Protein AF-A0A432EVP4-F1 (afdb_monomer_lite)

Secondary structure (DSSP, 8-state):
--PPPPHHHHHHHHHHHHHHHHHS---GGGGGSTTGGGT-TTTHHHHS-HHHHHHHHHHHHHHHHHHHHHHHHH-

Radius of gyration: 13.2 Å; chains: 1; bounding box: 38×21×37 Å

Foldseek 3Di:
DPDDFDPLRVVLVVVVVVCCVVPVADDPVCQQPPPQCVSPNRRLVVRDPPVVSVVVVVVRVVSSVVSVVVVVVVD

Structure (mmCIF, N/CA/C/O backbone):
data_AF-A0A432EVP4-F1
#
_entry.id   AF-A0A432EVP4-F1
#
loop_
_atom_site.group_PDB
_atom_site.id
_atom_site.type_symbol
_atom_site.label_atom_id
_atom_site.label_alt_id
_atom_site.label_comp_id
_atom_site.label_asym_id
_atom_site.label_entity_id
_atom_site.label_seq_id
_atom_site.pdbx_PDB_ins_code
_atom_site.Cartn_x
_atom_site.Cartn_y
_atom_site.Cartn_z
_atom_site.occupancy
_atom_site.B_iso_or_equiv
_atom_site.auth_seq_id
_atom_site.auth_comp_id
_atom_site.auth_asym_id
_atom_site.auth_atom_id
_atom_site.pdbx_PDB_model_num
ATOM 1 N N . GLN A 1 1 ? 21.988 -4.046 3.272 1.00 39.84 1 GLN A N 1
ATOM 2 C CA . GLN A 1 1 ? 21.678 -2.608 3.130 1.00 39.84 1 GLN A CA 1
ATOM 3 C C . GLN A 1 1 ? 20.179 -2.514 2.910 1.00 39.84 1 GLN A C 1
ATOM 5 O O . GLN A 1 1 ? 19.683 -3.295 2.109 1.00 39.84 1 GLN A O 1
ATOM 10 N N . ALA A 1 2 ? 19.456 -1.648 3.624 1.00 52.00 2 ALA A N 1
ATOM 11 C CA . ALA A 1 2 ? 18.137 -1.239 3.144 1.00 52.00 2 ALA A CA 1
ATOM 12 C C . ALA A 1 2 ? 18.411 -0.422 1.874 1.00 52.00 2 ALA A C 1
ATOM 14 O O . ALA A 1 2 ? 19.063 0.617 1.965 1.00 52.00 2 ALA A O 1
ATOM 15 N N . GLY A 1 3 ? 18.105 -0.978 0.700 1.00 62.62 3 GLY A N 1
ATOM 16 C CA . GLY A 1 3 ? 18.375 -0.317 -0.576 1.00 62.62 3 GLY A CA 1
ATOM 17 C C . GLY A 1 3 ? 17.642 1.021 -0.651 1.00 62.62 3 GLY A C 1
ATOM 18 O O . GLY A 1 3 ? 16.552 1.160 -0.098 1.00 62.62 3 GLY A O 1
ATOM 19 N N . ASN A 1 4 ? 18.245 2.013 -1.306 1.00 83.00 4 ASN A N 1
ATOM 20 C CA . ASN A 1 4 ? 17.543 3.258 -1.603 1.00 83.00 4 ASN A CA 1
ATOM 21 C C . ASN A 1 4 ? 16.345 2.945 -2.507 1.00 83.00 4 ASN A C 1
ATOM 23 O O . ASN A 1 4 ? 16.521 2.336 -3.560 1.00 83.00 4 ASN A O 1
ATOM 27 N N . LEU A 1 5 ? 15.152 3.379 -2.098 1.00 90.06 5 LEU A N 1
ATOM 28 C CA . LEU A 1 5 ? 13.951 3.296 -2.925 1.00 90.06 5 LEU A CA 1
ATOM 29 C C . LEU A 1 5 ? 14.114 4.142 -4.198 1.00 90.06 5 LEU A C 1
ATOM 31 O O . LEU A 1 5 ? 14.748 5.203 -4.172 1.00 90.06 5 LEU A O 1
ATOM 35 N N . SER A 1 6 ? 13.509 3.697 -5.300 1.00 94.94 6 SER A N 1
ATOM 36 C CA . SER A 1 6 ? 13.398 4.494 -6.526 1.00 94.94 6 SER A CA 1
ATOM 37 C C . SER A 1 6 ? 12.438 5.680 -6.341 1.00 94.94 6 SER A C 1
ATOM 39 O O . SER A 1 6 ? 11.643 5.721 -5.399 1.00 94.94 6 SER A O 1
ATOM 41 N N . ALA A 1 7 ? 12.478 6.654 -7.254 1.00 95.56 7 ALA A N 1
ATOM 42 C CA . ALA A 1 7 ? 11.552 7.790 -7.224 1.00 95.56 7 ALA A CA 1
ATOM 43 C C . ALA A 1 7 ? 10.077 7.346 -7.309 1.00 95.56 7 ALA A C 1
ATOM 45 O O . ALA A 1 7 ? 9.228 7.887 -6.595 1.00 95.56 7 ALA A O 1
ATOM 46 N N . ASP A 1 8 ? 9.790 6.326 -8.119 1.00 95.69 8 ASP A N 1
ATOM 47 C CA . ASP A 1 8 ? 8.446 5.761 -8.271 1.00 95.69 8 ASP A CA 1
ATOM 48 C C . ASP A 1 8 ? 7.990 5.060 -6.991 1.00 95.69 8 ASP A C 1
ATOM 50 O O . ASP A 1 8 ? 6.878 5.296 -6.521 1.00 95.69 8 ASP A O 1
ATOM 54 N N . GLN A 1 9 ? 8.878 4.288 -6.355 1.00 96.62 9 GLN A N 1
ATOM 55 C CA . GLN A 1 9 ? 8.609 3.644 -5.067 1.00 96.62 9 GLN A CA 1
ATOM 56 C C . GLN A 1 9 ? 8.328 4.673 -3.968 1.00 96.62 9 GLN A C 1
ATOM 58 O O . GLN A 1 9 ? 7.350 4.541 -3.233 1.00 96.62 9 GLN A O 1
ATOM 63 N N . ILE A 1 10 ? 9.136 5.735 -3.878 1.00 96.19 10 ILE A N 1
ATOM 64 C CA . ILE A 1 10 ? 8.919 6.833 -2.923 1.00 96.19 10 ILE A CA 1
ATOM 65 C C . ILE A 1 10 ? 7.563 7.499 -3.177 1.00 96.19 10 ILE A C 1
ATOM 67 O O . ILE A 1 10 ? 6.802 7.740 -2.238 1.00 96.19 10 ILE A O 1
ATOM 71 N N . THR A 1 11 ? 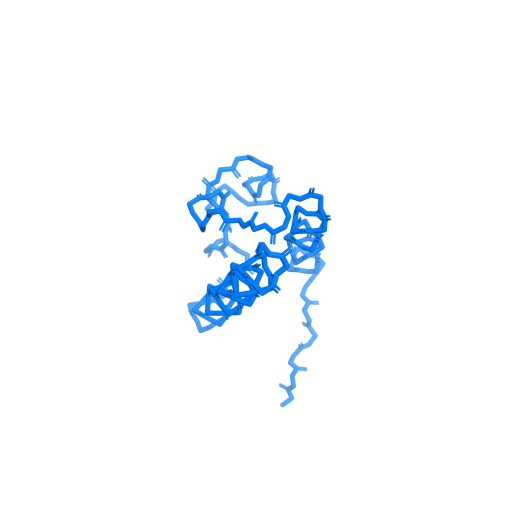7.238 7.772 -4.440 1.00 96.50 11 THR A N 1
ATOM 72 C CA . THR A 1 11 ? 5.968 8.401 -4.821 1.00 96.50 11 THR A CA 1
ATOM 73 C C . THR A 1 11 ? 4.781 7.508 -4.464 1.00 96.50 11 THR A C 1
ATOM 75 O O . THR A 1 11 ? 3.812 7.997 -3.885 1.00 96.50 11 THR A O 1
ATOM 78 N N . PHE A 1 12 ? 4.877 6.200 -4.711 1.00 97.44 12 PHE A N 1
ATOM 79 C CA . PHE A 1 12 ? 3.841 5.227 -4.365 1.00 97.44 12 PHE A CA 1
ATOM 80 C C . PHE A 1 12 ? 3.605 5.162 -2.848 1.00 97.44 12 PHE A C 1
ATOM 82 O O . PHE A 1 12 ? 2.466 5.264 -2.388 1.00 97.44 12 PHE A O 1
ATOM 89 N N . ILE A 1 13 ? 4.673 5.082 -2.043 1.00 96.75 13 ILE A N 1
ATOM 90 C CA . ILE A 1 13 ? 4.563 5.102 -0.575 1.00 96.75 13 ILE A CA 1
ATOM 91 C C . ILE A 1 13 ? 3.941 6.416 -0.085 1.00 96.75 13 ILE A C 1
ATOM 93 O O . ILE A 1 13 ? 3.067 6.395 0.782 1.00 96.75 13 ILE A O 1
ATOM 97 N N . ASN A 1 14 ? 4.318 7.558 -0.662 1.00 97.31 14 ASN A N 1
ATOM 98 C CA . ASN A 1 14 ? 3.728 8.847 -0.299 1.00 97.31 14 ASN A CA 1
ATOM 99 C C . ASN A 1 14 ? 2.226 8.919 -0.618 1.00 97.31 14 ASN A C 1
ATOM 101 O O . ASN A 1 14 ? 1.472 9.515 0.155 1.00 97.31 14 ASN A O 1
ATOM 105 N N . GLN A 1 15 ? 1.768 8.294 -1.708 1.00 97.69 15 GLN A N 1
ATOM 106 C CA . GLN A 1 15 ? 0.336 8.176 -2.004 1.00 97.69 15 GLN A CA 1
ATOM 107 C C . GLN A 1 15 ? -0.387 7.331 -0.948 1.00 97.69 15 GLN A C 1
ATOM 109 O O . GLN A 1 15 ? -1.448 7.744 -0.476 1.00 97.69 15 GLN A O 1
ATOM 114 N N . ILE A 1 16 ? 0.205 6.209 -0.512 1.00 97.62 16 ILE A N 1
ATOM 115 C CA . ILE A 1 16 ? -0.358 5.369 0.561 1.00 97.62 16 ILE A CA 1
ATOM 116 C C . ILE A 1 16 ? -0.481 6.185 1.852 1.00 97.62 16 ILE A C 1
ATOM 118 O O . ILE A 1 16 ? -1.557 6.240 2.446 1.00 97.62 16 ILE A O 1
ATOM 122 N N . ILE A 1 17 ? 0.597 6.861 2.264 1.00 97.31 17 ILE A N 1
ATOM 123 C CA . ILE A 1 17 ? 0.620 7.698 3.474 1.00 97.31 17 ILE A CA 1
ATOM 124 C C . ILE A 1 17 ? -0.444 8.795 3.392 1.00 97.31 17 ILE A C 1
ATOM 126 O O . ILE A 1 17 ? -1.193 9.005 4.348 1.00 97.31 17 ILE A O 1
ATOM 130 N N . SER A 1 18 ? -0.543 9.478 2.250 1.00 97.88 18 SER A N 1
ATOM 131 C CA . SER A 1 18 ? -1.514 10.558 2.047 1.00 97.88 18 SER A CA 1
ATOM 132 C C . SER A 1 18 ? -2.951 10.050 2.135 1.00 97.88 18 SER A C 1
ATOM 134 O O . SER A 1 18 ? -3.799 10.713 2.735 1.00 97.88 18 SER A O 1
ATOM 136 N N . TYR A 1 19 ? -3.223 8.874 1.566 1.00 97.38 19 TYR A N 1
ATOM 137 C CA . TYR A 1 19 ? -4.538 8.248 1.615 1.00 97.38 19 TYR A CA 1
ATOM 138 C C . TYR A 1 19 ? -4.905 7.817 3.037 1.00 97.38 19 TYR A C 1
ATOM 140 O O . TYR A 1 19 ? -5.986 8.158 3.515 1.00 97.38 19 TYR A O 1
ATOM 148 N N . LEU A 1 20 ? -3.999 7.123 3.732 1.00 96.8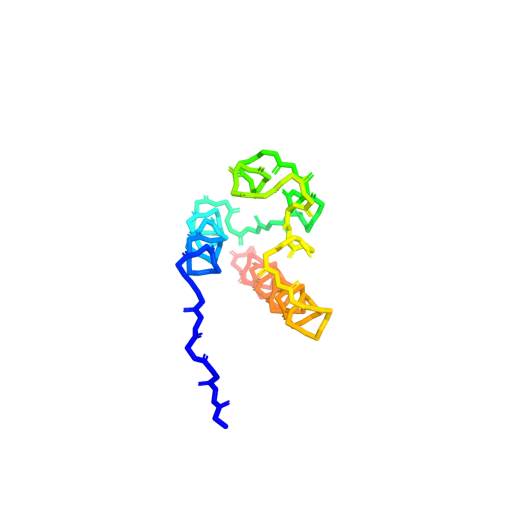1 20 LEU A N 1
ATOM 149 C CA . LEU A 1 20 ? -4.195 6.681 5.115 1.00 96.81 20 LEU A CA 1
ATOM 150 C C . LEU A 1 20 ? -4.390 7.860 6.071 1.00 96.81 20 LEU A C 1
ATOM 152 O O . LEU A 1 20 ? -5.235 7.797 6.954 1.00 96.81 20 LEU A O 1
ATOM 156 N N . THR A 1 21 ? -3.667 8.961 5.867 1.00 96.00 21 THR A N 1
ATOM 157 C CA . THR A 1 21 ? -3.815 10.173 6.688 1.00 96.00 21 THR A CA 1
ATOM 158 C C . THR A 1 21 ? -5.208 10.793 6.551 1.00 96.00 21 THR A C 1
ATOM 160 O O . THR A 1 21 ? -5.738 11.333 7.516 1.00 96.00 21 THR A O 1
ATOM 163 N N . GLN A 1 22 ? -5.813 10.712 5.363 1.00 96.25 22 GLN A N 1
ATOM 164 C CA . GLN A 1 22 ? -7.135 11.284 5.093 1.00 96.25 22 GLN A CA 1
ATOM 165 C C . GLN A 1 22 ? -8.284 10.340 5.464 1.00 96.25 22 GLN A C 1
ATOM 167 O O . GLN A 1 22 ? -9.309 10.794 5.965 1.00 96.25 22 GLN A O 1
ATOM 172 N N . ASN A 1 23 ? -8.122 9.039 5.217 1.00 95.81 23 ASN A N 1
ATOM 173 C CA . ASN A 1 23 ? -9.208 8.057 5.294 1.00 95.81 23 ASN A CA 1
ATOM 174 C C . ASN A 1 23 ? -9.077 7.094 6.486 1.00 95.81 23 ASN A C 1
ATOM 176 O O . ASN A 1 23 ? -9.979 6.301 6.746 1.00 95.81 23 ASN A O 1
ATOM 180 N N . GLY A 1 24 ? -7.949 7.121 7.199 1.00 94.94 24 GLY A N 1
ATOM 181 C CA . GLY A 1 24 ? -7.635 6.263 8.345 1.00 94.94 24 GLY A CA 1
ATOM 182 C C . GLY A 1 24 ? -7.259 4.823 7.981 1.00 94.94 24 GLY A C 1
ATOM 183 O O . GLY A 1 24 ? -6.358 4.256 8.591 1.00 94.94 24 GLY A O 1
ATOM 184 N N . THR A 1 25 ? -7.915 4.237 6.978 1.00 96.81 25 THR A N 1
ATOM 185 C CA . THR A 1 25 ? -7.662 2.871 6.490 1.00 96.81 25 THR A CA 1
ATOM 186 C C . THR A 1 25 ? -7.661 2.828 4.966 1.00 96.81 25 THR A C 1
ATOM 188 O O . THR A 1 25 ? -8.140 3.759 4.322 1.00 96.81 25 THR A O 1
ATOM 191 N N . ILE A 1 26 ? -7.129 1.753 4.384 1.00 97.06 26 ILE A N 1
ATOM 192 C CA . ILE A 1 26 ? -7.126 1.510 2.935 1.00 97.06 26 ILE A CA 1
ATOM 193 C C . ILE A 1 26 ? -7.548 0.070 2.620 1.00 97.06 26 ILE A C 1
ATOM 195 O O . ILE A 1 26 ? -7.051 -0.872 3.238 1.00 97.06 26 ILE A O 1
ATOM 199 N N . ASP A 1 27 ? -8.434 -0.124 1.638 1.00 96.75 27 ASP A N 1
ATOM 200 C CA . ASP A 1 27 ? -8.642 -1.451 1.047 1.00 96.75 27 ASP A CA 1
ATOM 201 C C . ASP A 1 27 ? -7.468 -1.744 0.108 1.00 96.75 27 ASP A C 1
ATOM 203 O O . ASP A 1 27 ? -7.215 -1.005 -0.842 1.00 96.75 27 ASP A O 1
ATOM 207 N N . LYS A 1 28 ? -6.748 -2.841 0.355 1.00 95.38 28 LYS A N 1
ATOM 208 C CA . LYS A 1 28 ? -5.571 -3.238 -0.430 1.00 95.38 28 LYS A CA 1
ATOM 209 C C . LYS A 1 28 ? -5.858 -3.388 -1.925 1.00 95.38 28 LYS A C 1
ATOM 211 O O . LYS A 1 28 ? -4.936 -3.234 -2.721 1.00 95.38 28 LYS A O 1
ATOM 216 N N . LYS A 1 29 ? -7.107 -3.651 -2.327 1.00 96.19 29 LYS A N 1
ATOM 217 C CA . LYS A 1 29 ? -7.499 -3.688 -3.747 1.00 96.19 29 LYS A CA 1
ATOM 218 C C . LYS A 1 29 ? -7.261 -2.356 -4.456 1.00 96.19 29 LYS A C 1
ATOM 220 O O . LYS A 1 29 ? -6.913 -2.359 -5.631 1.00 96.19 29 LYS A O 1
ATOM 225 N N . MET A 1 30 ? -7.350 -1.240 -3.731 1.00 96.81 30 MET A N 1
ATOM 226 C CA . MET A 1 30 ? -7.102 0.093 -4.281 1.00 96.81 30 MET A CA 1
ATOM 227 C C . MET A 1 30 ? -5.675 0.270 -4.799 1.00 96.81 30 MET A C 1
ATOM 229 O O . MET A 1 30 ? -5.452 1.097 -5.673 1.00 96.81 30 MET A O 1
ATOM 233 N N . LEU A 1 31 ? -4.706 -0.517 -4.314 1.00 97.44 31 LEU A N 1
ATOM 234 C CA . LEU A 1 31 ? -3.314 -0.466 -4.784 1.00 97.44 31 LEU A CA 1
ATOM 235 C C . LEU A 1 31 ? -3.149 -0.93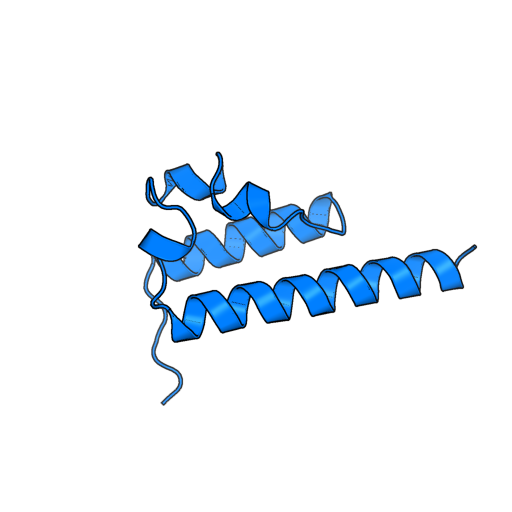2 -6.243 1.00 97.44 31 LEU A C 1
ATOM 237 O O . LEU A 1 31 ? -2.047 -0.855 -6.789 1.00 97.44 31 LEU A O 1
ATOM 241 N N . PHE A 1 32 ? -4.235 -1.415 -6.851 1.00 95.88 32 PHE A N 1
ATOM 242 C CA . PHE A 1 32 ? -4.339 -1.879 -8.233 1.00 95.88 32 PHE A CA 1
ATOM 243 C C . PHE A 1 32 ? -5.389 -1.087 -9.029 1.00 95.88 32 PHE A C 1
ATOM 245 O O . PHE A 1 32 ? -5.824 -1.524 -10.092 1.00 95.88 32 PHE A O 1
ATOM 252 N N . GLU A 1 33 ? -5.789 0.082 -8.525 1.00 96.31 33 GLU A N 1
ATOM 253 C CA . GLU A 1 33 ? -6.720 1.009 -9.171 1.00 96.31 33 GLU A CA 1
ATOM 254 C C . GLU A 1 33 ? -6.160 2.448 -9.129 1.00 96.31 33 GLU A C 1
ATOM 256 O O . GLU A 1 33 ? -5.242 2.744 -8.351 1.00 96.31 33 GLU A O 1
ATOM 261 N N . PRO A 1 34 ? -6.681 3.392 -9.936 1.00 95.88 34 PRO A N 1
ATOM 262 C CA . PRO A 1 34 ? -6.341 4.803 -9.780 1.00 95.88 34 PRO A CA 1
ATOM 263 C C . PRO A 1 34 ? -6.688 5.302 -8.362 1.00 95.88 34 PRO A C 1
ATOM 265 O O . PRO A 1 34 ? -7.756 4.972 -7.847 1.00 95.88 34 PRO A O 1
ATOM 268 N N . PRO A 1 35 ? -5.837 6.126 -7.718 1.00 94.62 35 PRO A N 1
ATOM 269 C CA . PRO A 1 35 ? -4.662 6.805 -8.272 1.00 94.62 35 PRO A CA 1
ATOM 270 C C . PRO A 1 35 ? -3.354 5.993 -8.236 1.00 94.62 35 PRO A C 1
ATOM 272 O O . PRO A 1 35 ? -2.354 6.456 -8.780 1.00 94.62 35 PRO A O 1
ATOM 275 N N . PHE A 1 36 ? -3.334 4.807 -7.625 1.00 96.56 36 PHE A N 1
ATOM 276 C CA . PHE A 1 36 ? -2.113 4.016 -7.429 1.00 96.56 36 PHE A CA 1
ATOM 277 C C . PHE A 1 36 ? -1.579 3.411 -8.732 1.00 96.56 36 PHE A C 1
ATOM 279 O O . PHE A 1 36 ? -0.370 3.260 -8.896 1.00 96.56 36 PHE A O 1
ATOM 286 N N . THR A 1 37 ? -2.451 3.160 -9.710 1.00 97.69 37 THR A N 1
ATOM 287 C CA . THR A 1 37 ? -2.036 2.729 -11.056 1.00 97.69 37 THR A CA 1
ATOM 288 C C . THR A 1 37 ? -1.584 3.873 -11.966 1.00 97.69 37 THR A C 1
ATOM 290 O O . THR A 1 37 ? -1.257 3.642 -13.127 1.00 97.69 37 THR A O 1
ATOM 293 N N . ASN A 1 38 ? -1.560 5.121 -11.480 1.00 96.50 38 ASN A N 1
ATOM 294 C CA . ASN A 1 38 ? -1.082 6.252 -12.283 1.00 96.50 38 ASN A CA 1
ATOM 295 C C . ASN A 1 38 ? 0.445 6.239 -12.457 1.00 96.50 38 ASN A C 1
ATOM 297 O O . ASN A 1 38 ? 0.947 6.862 -13.387 1.00 96.50 38 ASN A O 1
ATOM 301 N N . ILE A 1 39 ? 1.174 5.573 -11.552 1.00 95.00 39 ILE A N 1
ATOM 302 C CA . ILE A 1 39 ? 2.635 5.416 -11.628 1.00 95.00 39 ILE A CA 1
ATOM 303 C C . ILE A 1 39 ? 2.986 4.244 -12.550 1.00 95.00 39 ILE A C 1
ATOM 305 O O . ILE A 1 39 ? 3.819 4.381 -13.439 1.00 95.00 39 ILE A O 1
ATOM 309 N N . HIS A 1 40 ? 2.319 3.106 -12.355 1.00 97.00 40 HIS A N 1
ATOM 310 C CA . HIS A 1 40 ? 2.464 1.908 -13.175 1.00 97.00 40 HIS A CA 1
ATOM 311 C C . HIS A 1 40 ? 1.104 1.217 -13.296 1.00 97.00 40 HIS A C 1
ATOM 313 O O . HIS A 1 40 ? 0.389 1.086 -12.307 1.00 97.00 40 HIS A O 1
ATOM 319 N N . ASP A 1 41 ? 0.752 0.737 -14.486 1.00 96.94 41 ASP A N 1
ATOM 320 C CA . ASP A 1 41 ? -0.539 0.090 -14.774 1.00 96.94 41 ASP A CA 1
ATOM 321 C C . ASP A 1 41 ? -0.821 -1.169 -13.926 1.00 96.94 41 ASP A C 1
ATOM 323 O O . ASP A 1 41 ? -1.968 -1.431 -13.574 1.00 96.94 41 ASP A O 1
ATOM 327 N N . GLN A 1 42 ? 0.217 -1.910 -13.531 1.00 97.31 42 GLN A N 1
ATOM 328 C CA . GLN A 1 42 ? 0.145 -3.042 -12.599 1.00 97.31 42 GLN A CA 1
ATOM 329 C C . GLN A 1 42 ? 0.090 -2.626 -11.115 1.00 97.31 42 GLN A C 1
ATOM 331 O O . GLN A 1 42 ? 0.098 -3.487 -10.229 1.00 97.31 42 GLN A O 1
ATOM 336 N N . GLY A 1 43 ? 0.051 -1.323 -10.823 1.00 97.62 43 GLY A N 1
ATOM 337 C CA . GLY A 1 43 ? 0.003 -0.785 -9.468 1.00 97.62 43 GLY A CA 1
ATOM 338 C C . GLY A 1 43 ? 1.203 -1.236 -8.639 1.00 97.62 43 GLY A C 1
ATOM 339 O O . GLY A 1 43 ? 2.345 -1.182 -9.097 1.00 97.62 43 GLY A O 1
ATOM 340 N N . LEU A 1 44 ? 0.940 -1.723 -7.425 1.00 97.56 44 LEU A N 1
ATOM 341 C CA . LEU A 1 44 ? 1.983 -2.154 -6.488 1.00 97.56 44 LEU A CA 1
ATOM 342 C C . LEU A 1 44 ? 2.962 -3.183 -7.093 1.00 97.56 44 LEU A C 1
ATOM 344 O O . LEU A 1 44 ? 4.165 -3.053 -6.879 1.00 97.56 44 LEU A O 1
ATOM 348 N N . PHE A 1 45 ? 2.472 -4.153 -7.880 1.00 97.38 45 PHE A N 1
ATOM 349 C CA . PHE A 1 45 ? 3.310 -5.191 -8.509 1.00 97.38 45 PHE A CA 1
ATOM 350 C C . PHE A 1 45 ? 4.234 -4.651 -9.607 1.00 97.38 45 PHE A C 1
ATOM 352 O O . PHE A 1 45 ? 5.242 -5.275 -9.913 1.00 97.38 45 PHE A O 1
ATOM 359 N N . GLY A 1 46 ? 3.892 -3.513 -10.217 1.00 96.81 46 GLY A N 1
ATOM 360 C CA . GLY A 1 46 ? 4.748 -2.871 -11.217 1.00 96.81 46 GLY A CA 1
ATOM 361 C C . GLY A 1 46 ? 5.851 -2.004 -10.603 1.00 96.81 46 GLY A C 1
ATOM 362 O O . GLY A 1 46 ? 6.830 -1.681 -11.268 1.00 96.81 46 GLY A O 1
ATOM 363 N N . VAL A 1 47 ? 5.701 -1.613 -9.333 1.00 97.31 47 VAL A N 1
ATOM 364 C CA . VAL A 1 47 ? 6.600 -0.660 -8.655 1.00 97.31 47 VAL A CA 1
ATOM 365 C C . VAL A 1 47 ? 7.576 -1.358 -7.696 1.00 97.31 47 VAL A C 1
ATOM 367 O O . VAL A 1 47 ? 8.683 -0.863 -7.459 1.00 97.31 47 VAL A O 1
ATOM 370 N N . PHE A 1 48 ? 7.197 -2.513 -7.148 1.00 96.88 48 PHE A N 1
ATOM 371 C CA . PHE A 1 48 ? 7.986 -3.273 -6.176 1.00 96.88 48 PHE A CA 1
ATOM 372 C C . PHE A 1 48 ? 8.166 -4.725 -6.619 1.00 96.88 48 PHE A C 1
ATOM 374 O O . PHE A 1 48 ? 7.335 -5.265 -7.342 1.00 96.88 48 PHE A O 1
ATOM 381 N N . ASP A 1 49 ? 9.243 -5.362 -6.153 1.00 96.31 49 ASP A N 1
ATOM 382 C CA . ASP A 1 49 ? 9.414 -6.808 -6.303 1.00 96.31 49 ASP A CA 1
ATOM 383 C C . ASP A 1 49 ? 8.489 -7.591 -5.355 1.00 96.31 49 ASP A C 1
ATOM 385 O O . ASP A 1 49 ? 7.926 -7.036 -4.413 1.00 96.31 49 ASP A O 1
ATOM 389 N N . ASP A 1 50 ? 8.336 -8.897 -5.578 1.00 94.69 50 ASP A N 1
ATOM 390 C CA . ASP A 1 50 ? 7.403 -9.736 -4.812 1.00 94.69 50 ASP A CA 1
ATOM 391 C C . ASP A 1 50 ? 7.645 -9.706 -3.289 1.00 94.69 50 ASP A C 1
ATOM 393 O O . ASP A 1 50 ? 6.697 -9.795 -2.492 1.00 94.69 50 ASP A O 1
ATOM 397 N N . ALA A 1 51 ? 8.908 -9.579 -2.867 1.00 94.31 51 ALA A N 1
ATOM 398 C CA . ALA A 1 51 ? 9.266 -9.531 -1.454 1.00 94.31 51 ALA A CA 1
ATOM 399 C C . ALA A 1 51 ? 8.812 -8.207 -0.823 1.00 94.31 51 ALA A C 1
ATOM 401 O O . ALA A 1 51 ? 8.187 -8.207 0.247 1.00 94.31 51 ALA A O 1
ATOM 402 N N . ASP A 1 52 ? 9.058 -7.089 -1.502 1.00 95.44 52 ASP A N 1
ATOM 403 C CA . ASP A 1 52 ? 8.642 -5.766 -1.053 1.00 95.44 52 ASP A CA 1
ATOM 404 C C . ASP A 1 52 ? 7.127 -5.550 -1.193 1.00 95.44 52 ASP A C 1
ATOM 406 O O . ASP A 1 52 ? 6.522 -4.960 -0.297 1.00 95.44 52 ASP A O 1
ATOM 410 N N . VAL A 1 53 ? 6.475 -6.104 -2.220 1.00 96.62 53 VAL A N 1
ATOM 411 C CA . VAL A 1 53 ? 5.006 -6.133 -2.348 1.00 96.62 53 VAL A CA 1
ATOM 412 C C . VAL A 1 53 ? 4.380 -6.770 -1.108 1.00 96.62 53 VAL A C 1
ATOM 414 O O . VAL A 1 53 ? 3.498 -6.184 -0.472 1.00 96.62 53 VAL A O 1
ATOM 417 N N . SER A 1 54 ? 4.869 -7.956 -0.732 1.00 96.50 54 SER A N 1
ATOM 418 C CA . SER A 1 54 ? 4.378 -8.692 0.437 1.00 96.50 54 SER A CA 1
ATOM 419 C C . SER A 1 54 ? 4.556 -7.880 1.721 1.00 96.50 54 SER A C 1
ATOM 421 O O . SER A 1 54 ? 3.663 -7.828 2.570 1.00 96.50 54 SER A O 1
ATOM 423 N N . LYS A 1 55 ? 5.694 -7.190 1.843 1.00 96.06 55 LYS A N 1
ATOM 424 C CA . LYS A 1 55 ? 5.996 -6.318 2.977 1.00 96.06 55 LYS A CA 1
ATOM 425 C C . LYS A 1 55 ? 5.067 -5.103 3.043 1.00 96.06 55 LYS A C 1
ATOM 427 O O . LYS A 1 55 ? 4.563 -4.801 4.122 1.00 96.06 55 LYS A O 1
ATOM 432 N N . VAL A 1 56 ? 4.819 -4.419 1.924 1.00 96.38 56 VAL A N 1
ATOM 433 C CA . VAL A 1 56 ? 3.908 -3.262 1.869 1.00 96.38 56 VAL A CA 1
ATOM 434 C C . VAL A 1 56 ? 2.488 -3.676 2.254 1.00 96.38 56 VAL A C 1
ATOM 436 O O . VAL A 1 56 ? 1.868 -3.017 3.088 1.00 96.38 56 VAL A O 1
ATOM 439 N N . ILE A 1 57 ? 2.000 -4.799 1.717 1.00 97.38 57 ILE A N 1
ATOM 440 C CA . ILE A 1 57 ? 0.684 -5.357 2.058 1.00 97.38 57 ILE A CA 1
ATOM 441 C C . ILE A 1 57 ? 0.573 -5.639 3.559 1.00 97.38 57 ILE A C 1
ATOM 443 O O . ILE A 1 57 ? -0.404 -5.227 4.184 1.00 97.38 57 ILE A O 1
ATOM 447 N N . HIS A 1 58 ? 1.581 -6.289 4.147 1.00 97.94 58 HIS A N 1
ATOM 448 C CA . HIS A 1 58 ? 1.577 -6.602 5.574 1.00 97.94 58 HIS A CA 1
ATOM 449 C C . HIS A 1 58 ? 1.569 -5.340 6.448 1.00 97.94 58 HIS A C 1
ATOM 451 O O . HIS A 1 58 ? 0.815 -5.263 7.414 1.00 97.94 58 HIS A O 1
ATOM 457 N N . LEU A 1 59 ? 2.362 -4.326 6.092 1.00 97.44 59 LEU A N 1
ATOM 458 C CA . LEU A 1 59 ? 2.390 -3.057 6.823 1.00 97.44 59 LEU A CA 1
ATOM 459 C C . LEU A 1 59 ? 1.040 -2.331 6.760 1.00 97.44 59 LEU A C 1
ATOM 461 O O . LEU A 1 59 ? 0.595 -1.779 7.764 1.00 97.44 59 LEU A O 1
ATOM 465 N N . ILE A 1 60 ? 0.372 -2.359 5.605 1.00 97.62 60 ILE A N 1
ATOM 466 C CA . ILE A 1 60 ? -0.979 -1.806 5.453 1.00 97.62 60 ILE A CA 1
ATOM 467 C C . ILE A 1 60 ? -1.973 -2.530 6.365 1.00 97.62 60 ILE A C 1
ATOM 469 O O . ILE A 1 60 ? -2.773 -1.867 7.025 1.00 97.62 60 ILE A O 1
ATOM 473 N N . ASP A 1 61 ? -1.902 -3.861 6.447 1.00 97.69 61 ASP A N 1
ATOM 474 C CA . ASP A 1 61 ? -2.757 -4.635 7.351 1.00 97.69 61 ASP A CA 1
ATOM 475 C C . ASP A 1 61 ? -2.559 -4.218 8.806 1.00 97.69 61 ASP A C 1
ATOM 477 O O . ASP A 1 61 ? -3.531 -3.901 9.489 1.00 97.69 61 ASP A O 1
ATOM 481 N N . GLN A 1 62 ? -1.307 -4.101 9.254 1.00 97.50 62 GLN A N 1
ATOM 482 C CA . GLN A 1 62 ? -1.002 -3.656 10.614 1.00 97.50 62 GLN A CA 1
ATOM 483 C C . GLN A 1 62 ? -1.542 -2.249 10.899 1.00 97.50 62 GLN A C 1
ATOM 485 O O . GLN A 1 62 ? -2.087 -1.999 11.976 1.00 97.50 62 GLN A O 1
ATOM 490 N N . VAL A 1 63 ? -1.413 -1.315 9.952 1.00 96.62 63 VAL A N 1
ATOM 491 C CA . VAL A 1 63 ? -1.952 0.044 10.115 1.00 96.62 63 VAL A CA 1
ATOM 492 C C . VAL A 1 63 ? -3.478 0.022 10.199 1.00 96.62 63 VAL A C 1
ATOM 494 O O . VAL A 1 63 ? -4.042 0.634 11.108 1.00 96.62 63 VAL A O 1
ATOM 497 N N . ASN A 1 64 ? -4.144 -0.710 9.305 1.00 97.00 64 ASN A N 1
ATOM 498 C CA . ASN A 1 64 ? -5.599 -0.836 9.300 1.00 97.00 64 ASN A CA 1
ATOM 499 C C . ASN A 1 64 ? -6.123 -1.461 10.602 1.00 97.00 64 ASN A C 1
ATOM 501 O O . ASN A 1 64 ? -7.075 -0.953 11.197 1.00 97.00 64 ASN A O 1
ATOM 505 N N . GLU A 1 65 ? -5.494 -2.539 11.072 1.00 96.62 65 GLU A N 1
ATOM 506 C CA . GLU A 1 65 ? -5.848 -3.201 12.330 1.00 96.62 65 GLU A CA 1
ATOM 507 C C . GLU A 1 65 ? -5.697 -2.252 13.523 1.00 96.62 65 GLU A C 1
ATOM 509 O O . GLU A 1 65 ? -6.614 -2.132 14.341 1.00 96.62 65 GLU A O 1
ATOM 514 N N . ASN A 1 66 ? -4.588 -1.511 13.586 1.00 95.19 66 ASN A N 1
ATOM 515 C CA . ASN A 1 66 ? -4.349 -0.527 14.641 1.00 95.19 66 ASN A CA 1
ATOM 516 C C . ASN A 1 66 ? -5.388 0.604 14.625 1.00 95.19 66 ASN A C 1
ATOM 518 O O . ASN A 1 66 ? -5.863 1.011 15.688 1.00 95.19 66 ASN A O 1
ATOM 522 N N . ALA A 1 67 ? -5.786 1.083 13.442 1.00 93.44 67 ALA A N 1
ATOM 523 C CA . ALA A 1 67 ? -6.828 2.097 13.305 1.00 93.44 67 ALA A CA 1
ATOM 524 C C . ALA A 1 67 ? -8.188 1.594 13.827 1.00 93.44 67 ALA A C 1
ATOM 526 O O . ALA A 1 67 ? -8.881 2.312 14.551 1.00 93.44 67 ALA A O 1
ATOM 527 N N . VAL A 1 68 ? -8.548 0.339 13.533 1.00 90.56 68 VAL A N 1
ATOM 528 C CA . VAL A 1 68 ? -9.788 -0.283 14.029 1.00 90.56 68 VAL A CA 1
ATOM 529 C C . VAL A 1 68 ? -9.762 -0.461 15.548 1.00 90.56 68 VAL A C 1
ATO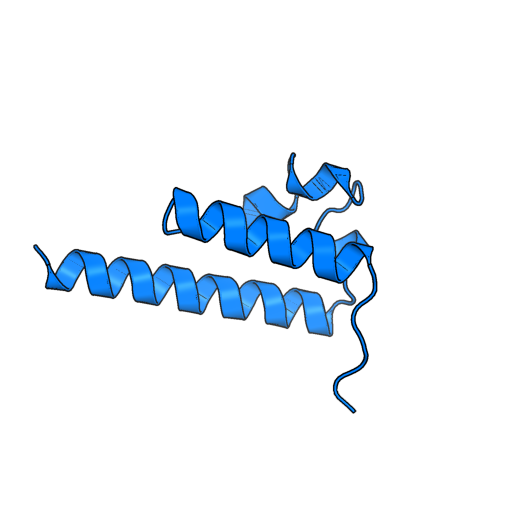M 531 O O . VAL A 1 68 ? -10.770 -0.206 16.211 1.00 90.56 68 VAL A O 1
ATOM 534 N N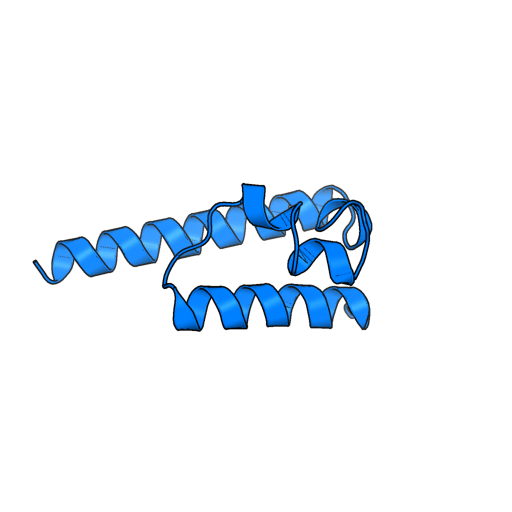 . VAL A 1 69 ? -8.632 -0.891 16.116 1.00 91.75 69 VAL A N 1
ATOM 535 C CA . VAL A 1 69 ? -8.472 -1.015 17.575 1.00 91.75 69 VAL A CA 1
ATOM 536 C C . VAL A 1 69 ? -8.612 0.349 18.252 1.00 91.75 69 VAL A C 1
ATOM 538 O O . VAL A 1 69 ? -9.356 0.463 19.226 1.00 91.75 69 VAL A O 1
ATOM 541 N N . ALA A 1 70 ? -7.962 1.386 17.718 1.00 85.44 70 ALA A N 1
ATOM 542 C CA . ALA A 1 70 ? -8.048 2.742 18.253 1.00 85.44 70 ALA A CA 1
ATOM 543 C C . ALA A 1 70 ? -9.486 3.282 18.225 1.00 85.44 70 ALA A C 1
ATOM 545 O O . ALA A 1 70 ? -9.957 3.809 19.230 1.00 85.44 70 ALA A O 1
ATOM 546 N N . LEU A 1 71 ? -10.209 3.081 17.117 1.00 84.88 71 LEU A N 1
ATOM 547 C CA . LEU A 1 71 ? -11.606 3.504 16.997 1.00 84.88 71 LEU A CA 1
ATOM 548 C C . LEU A 1 71 ? -12.509 2.810 18.028 1.00 84.88 71 LEU A C 1
ATOM 550 O O . LEU A 1 71 ? -13.350 3.461 18.639 1.00 84.88 71 LEU A O 1
ATOM 554 N N . LYS A 1 72 ? -12.313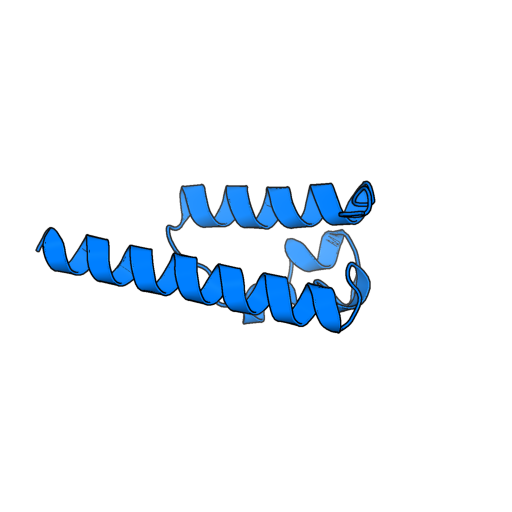 1.504 18.259 1.00 82.56 72 LYS A N 1
ATOM 555 C CA . LYS A 1 72 ? -13.068 0.747 19.273 1.00 82.56 72 LYS A CA 1
ATOM 556 C C . LYS A 1 72 ? -12.772 1.201 20.701 1.00 82.56 72 LYS A C 1
ATOM 558 O O . LYS A 1 72 ? -13.669 1.151 21.526 1.00 82.56 72 LYS A O 1
ATOM 563 N N . ALA A 1 73 ? -11.541 1.611 21.001 1.00 83.62 73 ALA A N 1
ATOM 564 C CA . ALA A 1 73 ? -11.164 2.082 22.334 1.00 83.62 73 ALA A CA 1
ATOM 565 C C . ALA A 1 73 ? -11.730 3.476 22.673 1.00 83.62 73 ALA A C 1
ATOM 567 O O . ALA A 1 73 ? -11.764 3.848 23.843 1.00 83.62 73 ALA A O 1
ATOM 568 N N . MET A 1 74 ? -12.132 4.250 21.659 1.00 81.19 74 MET A N 1
ATOM 569 C CA . MET A 1 74 ? -12.724 5.584 21.817 1.00 81.19 74 MET A CA 1
ATOM 570 C C . MET A 1 74 ? -14.260 5.573 21.907 1.00 81.19 74 MET A C 1
ATOM 572 O O . MET A 1 74 ? -14.837 6.612 22.229 1.00 81.19 74 MET A O 1
ATOM 576 N N . ALA A 1 75 ? -14.903 4.445 21.588 1.00 70.12 75 ALA A N 1
ATOM 577 C CA . ALA A 1 75 ? -16.355 4.255 21.629 1.00 70.12 75 ALA A CA 1
ATOM 578 C C . ALA A 1 75 ? -16.811 3.705 22.987 1.00 70.12 75 ALA A C 1
ATOM 580 O O . ALA A 1 75 ? -17.898 4.128 23.441 1.00 70.12 75 ALA A O 1
#

pLDDT: mean 93.1, std 9.91, range [39.84, 97.94]

Sequence (75 aa):
QAGNLSADQITFINQIISYLTQNGTIDKKMLFEPPFTNIHDQGLFGVFDDADVSKVIHLIDQVNENAVVALKAMA